Protein AF-A0A3D2EHM9-F1 (afdb_monomer_lite)

Structure (mmCIF, N/CA/C/O backbone):
data_AF-A0A3D2EHM9-F1
#
_entry.id   AF-A0A3D2EHM9-F1
#
loop_
_atom_site.group_PDB
_atom_site.id
_atom_site.type_symbol
_atom_site.label_atom_id
_atom_site.label_alt_id
_atom_site.label_comp_id
_atom_site.label_asym_id
_atom_site.label_entity_id
_atom_site.label_seq_id
_atom_site.pdbx_PDB_ins_code
_atom_site.Cartn_x
_atom_site.Cartn_y
_atom_site.Cartn_z
_atom_site.occupancy
_atom_site.B_iso_or_equiv
_atom_site.auth_seq_id
_atom_site.auth_comp_id
_atom_site.auth_asym_id
_atom_site.auth_atom_id
_atom_site.pdbx_PDB_model_num
ATOM 1 N N . CYS A 1 1 ? -22.428 22.217 33.563 1.00 54.66 1 CYS A N 1
ATOM 2 C CA . CYS A 1 1 ? -22.523 21.219 32.480 1.00 54.66 1 CYS A CA 1
ATOM 3 C C . CYS A 1 1 ? -21.220 21.272 31.697 1.00 54.66 1 CYS A C 1
ATOM 5 O O . CYS A 1 1 ? -20.916 22.341 31.187 1.00 54.66 1 CYS A O 1
ATOM 7 N N . HIS A 1 2 ? -20.438 20.193 31.677 1.00 57.19 2 HIS A N 1
ATOM 8 C CA . HIS A 1 2 ? -19.223 20.067 30.866 1.00 57.19 2 HIS A CA 1
ATOM 9 C C . HIS A 1 2 ? -19.380 18.803 30.024 1.00 57.19 2 HIS A C 1
ATOM 11 O O . HIS A 1 2 ? -19.567 17.723 30.579 1.00 57.19 2 HIS A O 1
ATOM 17 N N . VAL A 1 3 ? -19.381 18.966 28.706 1.00 78.31 3 VAL A N 1
ATOM 18 C CA . VAL A 1 3 ? -19.418 17.874 27.733 1.00 78.31 3 VAL A CA 1
ATOM 19 C C . VAL A 1 3 ? -18.174 18.036 26.877 1.00 78.31 3 VAL A C 1
ATOM 21 O O . VAL A 1 3 ? -17.980 19.098 26.288 1.00 78.31 3 VAL A O 1
ATOM 24 N N . GLU A 1 4 ? -17.342 17.003 26.833 1.00 79.50 4 GLU A N 1
ATOM 25 C CA . GLU A 1 4 ? -16.193 16.926 25.936 1.00 79.50 4 GLU A CA 1
ATOM 26 C C . GLU A 1 4 ? -16.567 16.072 24.728 1.00 79.50 4 GLU A C 1
ATOM 28 O O . GLU A 1 4 ? -17.088 14.964 24.862 1.00 79.50 4 GLU A O 1
ATOM 33 N N . ILE A 1 5 ? -16.333 16.619 23.539 1.00 82.44 5 ILE A N 1
ATOM 34 C CA . ILE A 1 5 ? -16.498 15.924 22.267 1.00 82.44 5 ILE A CA 1
ATOM 35 C C . ILE A 1 5 ? -15.106 15.850 21.650 1.00 82.44 5 ILE A C 1
ATOM 37 O O . ILE A 1 5 ? -14.480 16.883 21.414 1.00 82.44 5 ILE A O 1
ATOM 41 N N . GLU A 1 6 ? -14.615 14.636 21.412 1.00 76.94 6 GLU A N 1
ATOM 42 C CA . GLU A 1 6 ? -13.346 14.421 20.721 1.00 76.94 6 GLU A CA 1
ATOM 43 C C . GLU A 1 6 ? -13.515 14.697 19.225 1.00 76.94 6 GLU A C 1
ATOM 45 O O . GLU A 1 6 ? -14.259 14.010 18.521 1.00 76.94 6 GLU A O 1
ATOM 50 N N . PHE A 1 7 ? -12.797 15.702 18.734 1.00 72.88 7 PHE A N 1
ATOM 51 C CA . PHE A 1 7 ? -12.699 16.021 17.314 1.00 72.88 7 PHE A CA 1
ATOM 52 C C . PHE A 1 7 ? -11.335 15.572 16.782 1.00 72.88 7 PHE A C 1
ATOM 54 O O . PHE A 1 7 ? -10.329 15.670 17.479 1.00 72.88 7 PHE A O 1
ATOM 61 N N . GLY A 1 8 ? -11.293 15.091 15.537 1.00 66.81 8 GLY A N 1
ATOM 62 C CA . GLY A 1 8 ? -10.045 14.689 14.873 1.00 66.81 8 GLY A CA 1
ATOM 63 C C . GLY A 1 8 ? -9.660 13.213 15.022 1.00 66.81 8 GLY A C 1
ATOM 64 O O . GLY A 1 8 ? -8.624 12.814 14.501 1.00 66.81 8 GLY A O 1
ATOM 65 N N . VAL A 1 9 ? -10.490 12.389 15.672 1.00 65.06 9 VAL A N 1
ATOM 66 C CA . VAL A 1 9 ? -10.297 10.931 15.707 1.00 65.06 9 VAL A CA 1
ATOM 67 C C . VAL A 1 9 ? -11.081 10.287 14.567 1.00 65.06 9 VAL A C 1
ATOM 69 O O . VAL A 1 9 ? -12.313 10.249 14.579 1.00 65.06 9 VAL A O 1
ATOM 72 N N . THR A 1 10 ? -10.370 9.761 13.574 1.00 66.25 10 THR A N 1
ATOM 73 C CA . THR A 1 10 ? -10.981 9.038 12.456 1.00 66.25 10 THR A CA 1
ATOM 74 C C . THR A 1 10 ? -11.463 7.668 12.933 1.00 66.25 10 THR A C 1
ATOM 76 O O . THR A 1 10 ? -10.663 6.789 13.243 1.00 66.25 10 THR A O 1
ATOM 79 N N . LYS A 1 11 ? -12.783 7.465 12.987 1.00 68.94 11 LYS A N 1
ATOM 80 C CA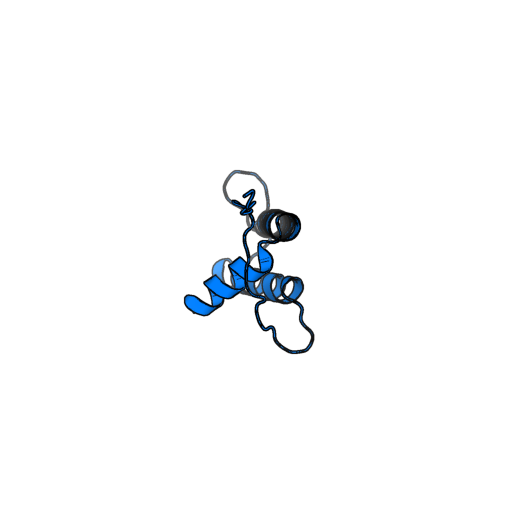 . LYS A 1 11 ? -13.387 6.155 13.275 1.00 68.94 11 LYS A CA 1
ATOM 81 C C . LYS A 1 11 ? -13.629 5.404 11.970 1.00 68.94 11 LYS A C 1
ATOM 83 O O . LYS A 1 11 ? -14.740 5.417 11.446 1.00 68.94 11 LYS A O 1
ATOM 88 N N . LEU A 1 12 ? -12.578 4.800 11.422 1.00 73.75 12 LEU A N 1
ATOM 89 C CA . LEU A 1 12 ? -12.707 3.952 10.237 1.00 73.75 12 LEU A CA 1
ATOM 90 C C . LEU A 1 12 ? -13.340 2.605 10.622 1.00 73.75 12 LEU A C 1
ATOM 92 O O . LEU A 1 12 ? -12.936 2.018 11.632 1.00 73.75 12 LEU A O 1
ATOM 96 N N . PRO A 1 13 ? -14.330 2.109 9.858 1.00 81.19 13 PRO A N 1
ATOM 97 C CA . PRO A 1 13 ? -14.792 0.739 10.013 1.00 81.19 13 PRO A CA 1
ATOM 98 C C . PRO A 1 13 ? -13.676 -0.230 9.606 1.00 81.19 13 PRO A C 1
ATOM 100 O O . PRO A 1 13 ? -12.807 0.106 8.802 1.00 81.19 13 PRO A O 1
ATOM 103 N N . LYS A 1 14 ? -13.699 -1.438 10.172 1.00 83.31 14 LYS A N 1
ATOM 104 C CA . LYS A 1 14 ? -12.799 -2.509 9.736 1.00 83.31 14 LYS A CA 1
ATOM 105 C C . LYS A 1 14 ? -13.262 -3.041 8.386 1.00 83.31 14 LYS A C 1
ATOM 107 O O . LYS A 1 14 ? -14.466 -3.181 8.182 1.00 83.31 14 LYS A O 1
ATOM 112 N N . PHE A 1 15 ? -12.315 -3.342 7.505 1.00 88.00 15 PHE A N 1
ATOM 113 C CA . PHE A 1 15 ? -12.609 -3.999 6.239 1.00 88.00 15 PHE A CA 1
ATOM 114 C C . PHE A 1 15 ? -12.610 -5.521 6.421 1.00 88.00 15 PHE A C 1
ATOM 116 O O . PHE A 1 15 ? -11.707 -6.073 7.057 1.00 88.00 15 PHE A O 1
ATOM 123 N N . ASP A 1 16 ? -13.612 -6.200 5.864 1.00 89.81 16 ASP A N 1
ATOM 124 C CA . ASP A 1 16 ? -13.691 -7.658 5.907 1.00 89.81 16 ASP A CA 1
ATOM 125 C C . ASP A 1 16 ? -12.775 -8.258 4.837 1.00 89.81 16 ASP A C 1
ATOM 127 O O . ASP A 1 16 ? -12.934 -8.015 3.643 1.00 89.81 16 ASP A O 1
ATOM 131 N N . VAL A 1 17 ? -11.793 -9.051 5.267 1.00 91.62 17 VAL A N 1
ATOM 132 C CA . VAL A 1 17 ? -10.815 -9.686 4.374 1.00 91.62 17 VAL A CA 1
ATOM 133 C C . VAL A 1 17 ? -11.060 -11.189 4.232 1.00 91.62 17 VAL A C 1
ATOM 135 O O . VAL A 1 17 ? -11.602 -11.812 5.150 1.00 91.62 17 VAL A O 1
ATOM 138 N N . PRO A 1 18 ? -10.629 -11.805 3.114 1.00 91.69 18 PRO A N 1
ATOM 139 C CA . PRO A 1 18 ? -10.713 -13.250 2.933 1.00 91.69 18 PRO A CA 1
ATOM 140 C C . PRO A 1 18 ? -9.968 -14.037 4.019 1.00 91.69 18 PRO A C 1
ATOM 142 O O . PRO A 1 18 ? -8.992 -13.563 4.608 1.00 91.69 18 PRO A O 1
ATOM 145 N N . GLU A 1 19 ? -10.398 -15.281 4.239 1.00 91.31 19 GLU A N 1
ATOM 146 C CA . GLU A 1 19 ? -9.787 -16.172 5.226 1.00 91.31 19 GLU A CA 1
ATOM 147 C C . GLU A 1 19 ? -8.284 -16.372 4.953 1.00 91.31 19 GLU A C 1
ATOM 149 O O . GLU A 1 19 ? -7.853 -16.555 3.814 1.00 91.31 19 GLU A O 1
ATOM 154 N N . GLY A 1 20 ? -7.473 -16.303 6.013 1.00 90.69 20 GLY A N 1
ATOM 155 C CA . GLY A 1 20 ? -6.010 -16.373 5.926 1.00 90.69 20 GLY A CA 1
ATOM 156 C C . GLY 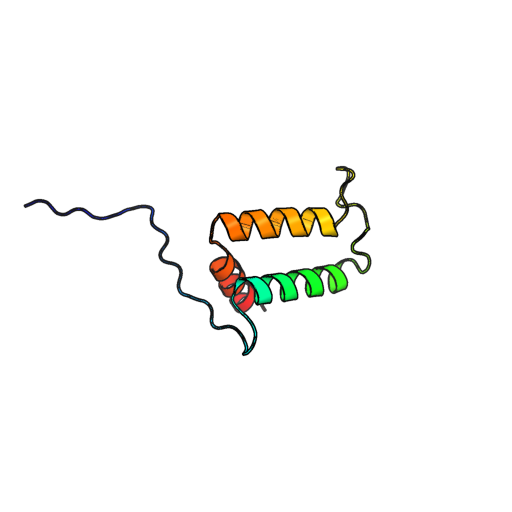A 1 20 ? -5.310 -15.026 5.716 1.00 90.69 20 GLY A C 1
ATOM 157 O O . GLY A 1 20 ? -4.081 -14.972 5.789 1.00 90.69 20 GLY A O 1
ATOM 158 N N . TYR A 1 21 ? -6.059 -13.936 5.530 1.00 92.88 21 TYR A N 1
ATOM 159 C CA . TYR A 1 21 ? -5.511 -12.584 5.455 1.00 92.88 21 TYR A CA 1
ATOM 160 C C . TYR A 1 21 ? -5.892 -11.729 6.667 1.00 92.88 21 TYR A C 1
ATOM 162 O O . TYR A 1 21 ? -6.865 -11.977 7.373 1.00 92.88 21 TYR A O 1
ATOM 170 N N . ASN A 1 22 ? -5.095 -10.691 6.902 1.00 93.38 22 ASN A N 1
ATOM 171 C CA . ASN A 1 22 ? -5.495 -9.514 7.662 1.00 93.38 22 ASN A CA 1
ATOM 172 C C . ASN A 1 22 ? -5.490 -8.310 6.703 1.00 93.38 22 ASN A C 1
ATOM 174 O O . ASN A 1 22 ? -4.951 -8.414 5.599 1.00 93.38 22 ASN A O 1
ATOM 178 N N . SER A 1 23 ? -6.057 -7.167 7.103 1.00 92.88 23 SER A N 1
ATOM 179 C CA . SER A 1 23 ? -6.126 -5.969 6.248 1.00 92.88 23 SER A CA 1
ATOM 180 C C . SER A 1 23 ? -4.767 -5.599 5.644 1.00 92.88 23 SER A C 1
ATOM 182 O O . SER A 1 23 ? -4.666 -5.261 4.468 1.00 92.88 23 SER A O 1
ATOM 184 N N . TRP A 1 24 ? -3.691 -5.735 6.422 1.00 94.12 24 TRP A N 1
ATOM 185 C CA . TRP A 1 24 ? -2.342 -5.419 5.965 1.00 94.12 24 TRP A CA 1
ATOM 186 C C . TRP A 1 24 ? -1.831 -6.395 4.903 1.00 94.12 24 TRP A C 1
ATOM 188 O O . TRP A 1 24 ? -1.363 -5.967 3.847 1.00 94.12 24 TRP A O 1
ATOM 198 N N . THR A 1 25 ? -1.924 -7.700 5.155 1.00 95.50 25 THR A N 1
ATOM 199 C CA . THR A 1 25 ? -1.443 -8.717 4.213 1.00 95.50 25 THR A CA 1
ATOM 200 C C . THR A 1 25 ? -2.290 -8.753 2.950 1.00 95.50 25 THR A C 1
ATOM 202 O O . THR A 1 25 ? -1.755 -9.001 1.870 1.00 95.50 25 THR A O 1
ATOM 205 N N . TYR A 1 26 ? -3.586 -8.453 3.063 1.00 95.88 26 TYR A N 1
ATOM 206 C CA . TYR A 1 26 ? -4.473 -8.343 1.916 1.00 95.88 26 TYR A CA 1
ATOM 207 C C . TYR A 1 26 ? -4.134 -7.125 1.053 1.00 95.88 26 TYR A C 1
ATOM 209 O O . TYR A 1 26 ? -3.920 -7.280 -0.147 1.00 95.88 26 TYR A O 1
ATOM 217 N N . LEU A 1 27 ? -3.971 -5.942 1.661 1.00 96.06 27 LEU A N 1
ATOM 218 C CA . LEU A 1 27 ? -3.557 -4.735 0.940 1.00 96.06 27 LEU A CA 1
ATOM 219 C C . LEU A 1 27 ? -2.215 -4.939 0.224 1.00 96.06 27 LEU A C 1
ATOM 221 O O . LEU A 1 27 ? -2.095 -4.613 -0.953 1.00 96.06 27 LEU A O 1
ATOM 225 N N . ASN A 1 28 ? -1.231 -5.541 0.900 1.00 95.94 28 ASN A N 1
ATOM 226 C CA . ASN A 1 28 ? 0.062 -5.857 0.287 1.00 95.94 28 ASN A CA 1
ATOM 227 C C . ASN A 1 28 ? -0.112 -6.736 -0.948 1.00 95.94 28 ASN A C 1
ATOM 229 O O . ASN A 1 28 ? 0.407 -6.406 -2.010 1.00 95.94 28 ASN A O 1
ATOM 233 N N . LYS A 1 29 ? -0.870 -7.830 -0.826 1.00 95.94 29 LYS A N 1
ATOM 234 C CA . LYS A 1 29 ? -1.135 -8.726 -1.951 1.00 95.94 29 LYS A CA 1
ATOM 235 C C . LYS A 1 29 ? -1.717 -7.967 -3.146 1.00 95.94 29 LYS A C 1
ATOM 237 O O . LYS A 1 29 ? -1.191 -8.098 -4.246 1.00 95.94 29 LYS A O 1
ATOM 242 N N . LEU A 1 30 ? -2.760 -7.168 -2.922 1.00 96.25 30 LEU A N 1
ATOM 243 C CA . LEU A 1 30 ? -3.417 -6.399 -3.981 1.00 96.25 30 LEU A CA 1
ATOM 244 C C . LEU A 1 30 ? -2.457 -5.419 -4.659 1.00 96.25 30 LEU A C 1
ATOM 246 O O . LEU A 1 30 ? -2.433 -5.319 -5.884 1.00 96.25 30 LEU A O 1
ATOM 250 N N . CYS A 1 31 ? -1.638 -4.720 -3.875 1.00 96.56 31 CYS A N 1
ATOM 251 C CA . CYS A 1 31 ? -0.669 -3.772 -4.404 1.00 96.56 31 CYS A CA 1
ATOM 252 C C . CYS A 1 31 ? 0.428 -4.450 -5.231 1.00 96.56 31 CYS A C 1
ATOM 254 O O . CYS A 1 31 ? 0.757 -3.958 -6.307 1.00 96.56 31 CYS A O 1
ATOM 256 N N . TYR A 1 32 ? 0.965 -5.582 -4.772 1.00 95.94 32 TYR A N 1
ATOM 257 C CA . TYR A 1 32 ? 1.977 -6.338 -5.513 1.00 95.94 32 TYR A CA 1
ATOM 258 C C . TYR A 1 32 ? 1.420 -6.955 -6.802 1.00 95.94 32 TYR A C 1
ATOM 260 O O . TYR A 1 32 ? 2.071 -6.894 -7.849 1.00 95.94 32 TYR A O 1
ATOM 268 N N . ASP A 1 33 ? 0.200 -7.493 -6.757 1.00 95.69 33 ASP A N 1
ATOM 269 C CA . ASP A 1 33 ? -0.477 -8.006 -7.949 1.00 95.69 33 ASP A CA 1
ATOM 270 C C . ASP A 1 33 ? -0.722 -6.875 -8.964 1.00 95.69 33 ASP A C 1
ATOM 272 O O . ASP A 1 33 ? -0.374 -7.006 -10.139 1.00 95.69 33 ASP A O 1
ATOM 276 N N . GLY A 1 34 ? -1.235 -5.729 -8.501 1.00 95.12 34 GLY A N 1
ATOM 277 C CA . GLY A 1 34 ? -1.483 -4.556 -9.340 1.00 95.12 34 GLY A CA 1
ATOM 278 C C . GLY A 1 34 ? -0.205 -3.920 -9.896 1.00 95.12 34 GLY A C 1
ATOM 279 O O . GLY A 1 34 ? -0.207 -3.428 -11.025 1.00 95.12 34 GLY A O 1
ATOM 280 N N . LEU A 1 35 ? 0.904 -3.956 -9.148 1.00 95.69 35 LEU A N 1
ATOM 281 C CA . LEU A 1 35 ? 2.216 -3.509 -9.622 1.00 95.69 35 LEU A CA 1
ATOM 282 C C . LEU A 1 35 ? 2.657 -4.340 -10.829 1.00 95.69 35 LEU A C 1
ATOM 284 O O . LEU A 1 35 ? 3.028 -3.796 -11.871 1.00 95.69 35 LEU A O 1
ATOM 288 N N . LYS A 1 36 ? 2.564 -5.665 -10.696 1.00 94.75 36 LYS A N 1
ATOM 289 C CA . LYS A 1 36 ? 2.925 -6.603 -11.755 1.00 94.75 36 LYS A CA 1
ATOM 290 C C . LYS A 1 36 ? 2.020 -6.457 -12.975 1.00 94.75 36 LYS A C 1
ATOM 292 O O . LYS A 1 36 ? 2.519 -6.483 -14.095 1.00 94.75 36 LYS A O 1
ATOM 297 N N . GLU A 1 37 ? 0.719 -6.277 -12.773 1.00 95.38 37 GLU A N 1
ATOM 298 C CA . GLU A 1 37 ? -0.242 -6.083 -13.862 1.00 95.38 37 GLU A CA 1
ATOM 299 C C . GLU A 1 37 ? 0.029 -4.796 -14.657 1.00 95.38 37 GLU A C 1
ATOM 301 O O . GLU A 1 37 ? 0.000 -4.809 -15.886 1.00 95.38 37 GLU A O 1
ATOM 306 N N . ARG A 1 38 ? 0.318 -3.686 -13.968 1.00 94.00 38 ARG A N 1
ATOM 307 C CA . ARG A 1 38 ? 0.467 -2.366 -14.603 1.00 94.00 38 ARG A CA 1
ATOM 308 C C . ARG A 1 38 ? 1.831 -2.146 -15.245 1.00 94.00 38 ARG A C 1
ATOM 310 O O . ARG A 1 38 ? 1.905 -1.467 -16.267 1.00 94.00 38 ARG A O 1
ATOM 317 N N . TYR A 1 39 ? 2.893 -2.674 -14.641 1.00 92.75 39 TYR A N 1
ATOM 318 C CA . TYR A 1 39 ? 4.268 -2.344 -15.026 1.00 92.75 39 TYR A CA 1
ATOM 319 C C . TYR A 1 39 ? 5.080 -3.541 -15.524 1.00 92.75 39 TYR A C 1
ATOM 321 O O . TYR A 1 39 ? 6.064 -3.349 -16.234 1.00 92.75 39 TYR A O 1
ATOM 329 N N . GLY A 1 40 ? 4.686 -4.773 -15.189 1.00 92.00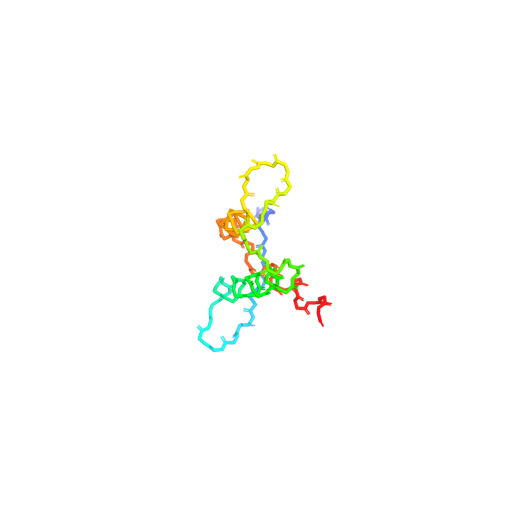 40 GLY A N 1
ATOM 330 C CA . GLY A 1 40 ? 5.369 -6.003 -15.600 1.00 92.00 40 GLY A CA 1
ATOM 331 C C . GLY A 1 40 ? 6.701 -6.274 -14.885 1.00 92.00 40 GLY A C 1
ATOM 332 O O . GLY A 1 40 ? 6.907 -7.392 -14.416 1.00 92.00 40 GLY A O 1
ATOM 333 N N . ASP A 1 41 ? 7.581 -5.273 -14.777 1.00 90.94 41 ASP A N 1
ATOM 334 C CA . ASP A 1 41 ? 8.879 -5.352 -14.093 1.00 90.94 41 ASP A CA 1
ATOM 335 C C . ASP A 1 41 ? 8.913 -4.454 -12.849 1.00 90.94 41 ASP A C 1
ATOM 337 O O . ASP A 1 41 ? 8.924 -3.227 -12.937 1.00 90.94 41 ASP A O 1
ATOM 341 N N . GLU A 1 42 ? 8.966 -5.077 -11.672 1.00 89.50 42 GLU A N 1
ATOM 342 C CA . GLU A 1 42 ? 9.033 -4.387 -10.379 1.00 89.50 42 GLU A CA 1
ATOM 343 C C . GLU A 1 42 ? 10.379 -3.681 -10.124 1.00 89.50 42 GLU A C 1
ATOM 345 O O . GLU A 1 42 ? 10.455 -2.795 -9.272 1.00 89.50 42 GLU A O 1
ATOM 350 N N . ASN A 1 43 ? 11.431 -4.035 -10.871 1.00 92.69 43 ASN A N 1
ATOM 351 C CA . ASN A 1 43 ? 12.759 -3.423 -10.754 1.00 92.69 43 ASN A CA 1
ATOM 352 C C . ASN A 1 43 ? 12.948 -2.234 -11.703 1.00 92.69 43 ASN A C 1
ATOM 354 O O . ASN A 1 43 ? 14.007 -1.603 -11.694 1.00 92.69 43 ASN A O 1
ATOM 358 N N . ALA A 1 44 ? 11.940 -1.911 -12.518 1.00 91.25 44 ALA A N 1
ATOM 359 C CA . ALA A 1 44 ? 11.977 -0.726 -13.357 1.00 91.25 44 ALA A CA 1
ATOM 360 C C . ALA A 1 44 ? 12.096 0.548 -12.494 1.00 91.25 44 ALA A C 1
ATOM 362 O O . ALA A 1 44 ? 11.628 0.575 -11.351 1.00 91.25 44 ALA A O 1
ATOM 363 N N . PRO A 1 45 ? 12.714 1.619 -13.018 1.00 92.62 45 PRO A N 1
ATOM 364 C CA . PRO A 1 45 ? 12.871 2.864 -12.280 1.00 92.62 45 PRO A CA 1
ATOM 365 C C . PRO A 1 45 ? 11.519 3.537 -12.005 1.00 92.62 45 PRO A C 1
ATOM 367 O O . PRO A 1 45 ? 10.702 3.744 -12.905 1.00 92.62 45 PRO A O 1
ATOM 370 N N . ALA A 1 46 ? 11.307 3.940 -10.754 1.00 90.62 46 ALA A N 1
ATOM 371 C CA . ALA A 1 46 ? 10.177 4.737 -10.297 1.00 90.62 46 ALA A CA 1
ATOM 372 C C . ALA A 1 46 ? 10.396 6.226 -10.628 1.00 90.62 46 ALA A C 1
ATOM 374 O O . ALA A 1 46 ? 10.622 7.061 -9.751 1.00 90.62 46 ALA A O 1
ATOM 375 N N . GLY A 1 47 ? 10.342 6.564 -11.916 1.00 86.31 47 GLY A N 1
ATOM 376 C CA . GLY A 1 47 ? 10.639 7.914 -12.401 1.00 86.31 47 GLY A CA 1
ATOM 377 C C . GLY A 1 47 ? 12.135 8.239 -12.341 1.00 86.31 47 GLY A C 1
ATOM 378 O O . GLY A 1 47 ? 12.975 7.374 -12.569 1.00 86.31 47 GLY A O 1
ATOM 379 N N . GLU A 1 48 ? 12.479 9.495 -12.046 1.00 86.56 48 GLU A N 1
ATOM 380 C CA . GLU A 1 48 ? 13.869 9.993 -12.078 1.00 86.56 48 GLU A CA 1
ATOM 381 C C . GLU A 1 48 ? 14.589 9.924 -10.716 1.00 86.56 48 GLU A C 1
ATOM 383 O O . GLU A 1 48 ? 15.695 10.435 -10.563 1.00 86.56 48 GLU A O 1
ATOM 388 N N . THR A 1 49 ? 13.981 9.301 -9.702 1.00 78.75 49 THR A N 1
ATOM 389 C CA . THR A 1 49 ? 14.505 9.290 -8.322 1.00 78.75 49 THR A CA 1
ATOM 390 C C . THR A 1 49 ? 15.635 8.283 -8.094 1.00 78.75 49 THR A C 1
ATOM 392 O O . THR A 1 49 ? 16.283 8.321 -7.050 1.00 78.75 49 THR A O 1
ATOM 395 N N . GLY A 1 50 ? 15.860 7.369 -9.043 1.00 85.06 50 GLY A N 1
ATOM 396 C CA . GLY A 1 50 ? 16.819 6.268 -8.918 1.00 85.06 50 GLY A CA 1
ATOM 397 C C . GLY A 1 50 ? 16.329 5.082 -8.076 1.00 85.06 50 GLY A C 1
ATOM 398 O O . GLY A 1 50 ? 17.072 4.118 -7.928 1.00 85.06 50 GLY A O 1
ATOM 399 N N . GLN A 1 51 ? 15.101 5.130 -7.547 1.00 92.25 51 GLN A N 1
ATOM 400 C CA . GLN A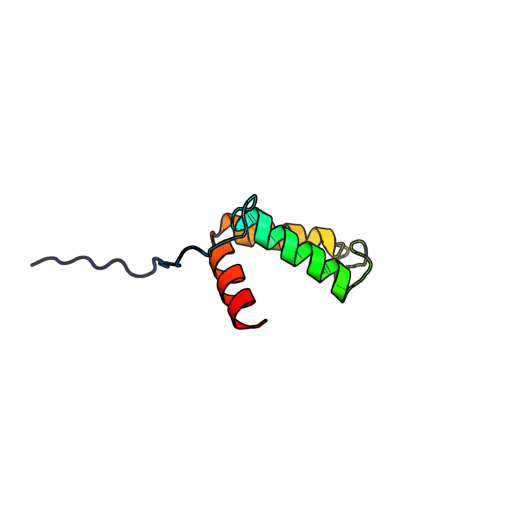 1 51 ? 14.465 4.003 -6.854 1.00 92.25 51 GLN A CA 1
ATOM 401 C C . GLN A 1 51 ? 13.783 3.070 -7.853 1.00 92.25 51 GLN A C 1
ATOM 403 O O . GLN A 1 51 ? 13.320 3.511 -8.904 1.00 92.25 51 GLN A O 1
ATOM 408 N N . THR A 1 52 ? 13.659 1.797 -7.504 1.00 95.31 5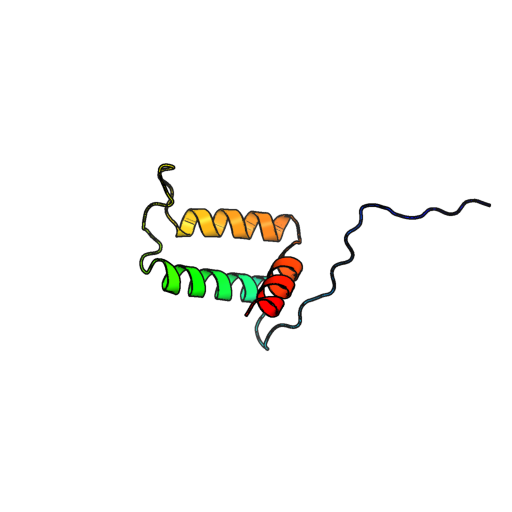2 THR A N 1
ATOM 409 C CA . THR A 1 52 ? 12.813 0.842 -8.228 1.00 95.31 52 THR A CA 1
ATOM 410 C C . THR A 1 52 ? 11.334 1.032 -7.879 1.00 95.31 52 THR A C 1
ATOM 412 O O . THR A 1 52 ? 10.983 1.558 -6.818 1.00 95.31 52 THR A O 1
ATOM 415 N N . LEU A 1 53 ? 10.439 0.584 -8.763 1.00 95.12 53 LEU A N 1
ATOM 416 C CA . LEU A 1 53 ? 8.995 0.565 -8.513 1.00 95.12 53 LEU A CA 1
ATOM 417 C C . LEU A 1 53 ? 8.642 -0.209 -7.236 1.00 95.12 53 LEU A C 1
ATOM 419 O O . LEU A 1 53 ? 7.795 0.237 -6.462 1.00 95.12 53 LEU A O 1
ATOM 423 N N . LYS A 1 54 ? 9.332 -1.324 -6.985 1.00 95.12 54 LYS A N 1
ATOM 424 C CA . LYS A 1 54 ? 9.199 -2.114 -5.759 1.00 95.12 54 LYS A CA 1
ATOM 425 C C . LYS A 1 54 ? 9.560 -1.328 -4.503 1.00 95.12 54 LYS A C 1
ATOM 427 O O . LYS A 1 54 ? 8.752 -1.246 -3.587 1.00 95.12 54 LYS A O 1
ATOM 432 N N . GLU A 1 55 ? 10.745 -0.719 -4.469 1.00 95.75 55 GLU A N 1
ATOM 433 C CA . GLU A 1 55 ? 11.199 0.063 -3.308 1.00 95.75 55 GLU A CA 1
ATOM 434 C C . GLU A 1 55 ? 10.251 1.220 -3.009 1.00 95.75 55 GLU A C 1
ATOM 436 O O . GLU A 1 55 ? 9.978 1.536 -1.849 1.00 95.75 55 GLU A O 1
ATOM 441 N N . ARG A 1 56 ? 9.724 1.847 -4.065 1.00 95.69 56 ARG A N 1
ATOM 442 C CA . ARG A 1 56 ? 8.737 2.906 -3.917 1.00 95.69 56 ARG A CA 1
ATOM 443 C C . ARG A 1 56 ? 7.436 2.380 -3.311 1.00 95.69 56 ARG A C 1
ATOM 445 O O . ARG A 1 56 ? 6.910 3.012 -2.397 1.00 95.69 56 ARG A O 1
ATOM 452 N N . LEU A 1 57 ? 6.941 1.241 -3.793 1.00 96.25 57 LEU A N 1
ATOM 453 C CA . LEU A 1 57 ? 5.732 0.623 -3.259 1.00 96.25 57 LEU A CA 1
ATOM 454 C C . LEU A 1 57 ? 5.900 0.230 -1.784 1.00 96.25 57 LEU A C 1
ATOM 456 O O . LEU A 1 57 ? 5.036 0.542 -0.968 1.00 96.25 57 LEU A O 1
ATOM 460 N N . ASP A 1 58 ? 7.021 -0.397 -1.431 1.00 96.19 58 ASP A N 1
ATOM 461 C CA . ASP A 1 58 ? 7.314 -0.812 -0.055 1.00 96.19 58 ASP A CA 1
ATOM 462 C C . ASP A 1 58 ? 7.366 0.379 0.906 1.00 96.19 58 ASP A C 1
ATOM 464 O O . ASP A 1 58 ? 6.826 0.318 2.015 1.00 96.19 58 ASP A O 1
ATOM 468 N N . TYR A 1 59 ? 7.969 1.489 0.471 1.00 95.75 59 TYR A N 1
ATOM 469 C CA . TYR A 1 59 ? 7.986 2.731 1.239 1.00 95.75 59 TYR A CA 1
ATOM 470 C C . TYR A 1 59 ? 6.569 3.264 1.495 1.00 95.75 59 TYR A C 1
ATOM 472 O O . TYR A 1 59 ? 6.220 3.569 2.636 1.00 95.75 59 TYR A O 1
ATOM 480 N N . GLU A 1 60 ? 5.733 3.347 0.458 1.00 95.88 60 GLU A N 1
ATOM 481 C CA . GLU A 1 60 ? 4.360 3.844 0.591 1.00 95.88 60 GLU A CA 1
ATOM 482 C C . GLU A 1 60 ? 3.502 2.937 1.477 1.00 95.88 60 GLU A C 1
ATOM 484 O O . GLU A 1 60 ? 2.813 3.424 2.376 1.00 95.88 60 GLU A O 1
ATOM 489 N N . LEU A 1 61 ? 3.593 1.619 1.289 1.00 96.75 61 LEU A N 1
ATOM 490 C CA . LEU A 1 61 ? 2.884 0.642 2.109 1.00 96.75 61 LEU A CA 1
ATOM 491 C C . LEU A 1 61 ? 3.281 0.757 3.585 1.00 96.75 61 LEU A C 1
ATOM 493 O O . LEU A 1 61 ? 2.409 0.747 4.455 1.00 96.75 61 LEU A O 1
ATOM 497 N N . ASN A 1 62 ? 4.570 0.933 3.886 1.00 96.31 62 ASN A N 1
ATOM 498 C CA . ASN A 1 62 ? 5.037 1.123 5.260 1.00 96.31 62 ASN A CA 1
ATOM 499 C C . ASN A 1 62 ? 4.455 2.395 5.905 1.00 96.31 62 ASN A C 1
ATOM 501 O O . ASN A 1 62 ? 4.011 2.362 7.058 1.00 96.31 62 ASN A O 1
ATOM 505 N N . VAL A 1 63 ? 4.398 3.501 5.157 1.00 95.69 63 VAL A N 1
ATOM 506 C CA . VAL A 1 63 ? 3.784 4.753 5.626 1.00 95.69 63 VAL A CA 1
ATOM 507 C C . VAL A 1 63 ? 2.289 4.556 5.893 1.00 95.69 63 VAL A C 1
ATOM 509 O O . VAL A 1 63 ? 1.803 4.949 6.954 1.00 95.69 63 VAL A O 1
ATOM 512 N N . ILE A 1 64 ? 1.561 3.895 4.986 1.00 94.75 64 ILE A N 1
ATOM 513 C CA . ILE A 1 64 ? 0.128 3.594 5.151 1.00 94.75 64 ILE A CA 1
ATOM 514 C C . ILE A 1 64 ? -0.110 2.742 6.404 1.00 94.75 64 ILE A C 1
ATOM 516 O O . ILE A 1 64 ? -1.031 3.026 7.177 1.00 94.75 64 ILE A O 1
ATOM 520 N N . GLN A 1 65 ? 0.732 1.729 6.630 1.00 93.56 65 GLN A N 1
ATOM 521 C CA . GLN A 1 65 ? 0.654 0.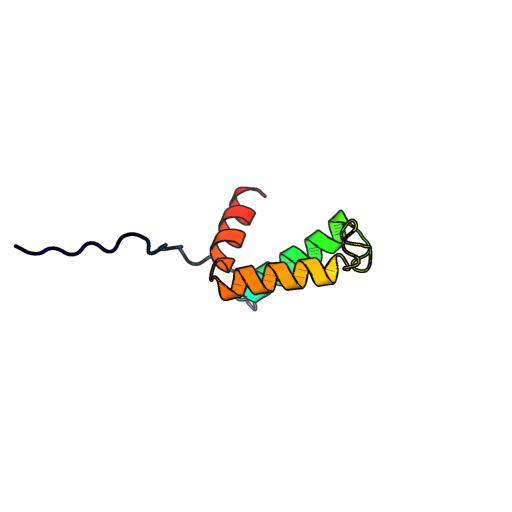868 7.807 1.00 93.56 65 GLN A CA 1
ATOM 522 C C . GLN A 1 65 ? 0.882 1.647 9.099 1.00 93.56 65 GLN A C 1
ATOM 524 O O . GLN A 1 65 ? 0.090 1.538 10.032 1.00 93.56 65 GLN A O 1
ATOM 529 N N . THR A 1 66 ? 1.946 2.450 9.138 1.00 92.00 66 THR A N 1
ATOM 530 C CA . THR A 1 66 ? 2.349 3.219 10.323 1.00 92.00 66 THR A CA 1
ATOM 531 C C . THR A 1 66 ? 1.286 4.240 10.714 1.00 92.00 66 THR A C 1
ATOM 533 O O . THR A 1 66 ? 1.031 4.460 11.895 1.00 92.00 66 THR A O 1
ATOM 536 N N . MET A 1 67 ? 0.626 4.831 9.721 1.00 90.31 67 MET A N 1
ATOM 537 C CA . MET A 1 67 ? -0.440 5.803 9.936 1.00 90.31 67 MET A CA 1
ATOM 538 C C . MET A 1 67 ? -1.804 5.163 10.246 1.00 90.31 67 MET A C 1
ATOM 540 O O . MET A 1 67 ? -2.738 5.879 10.598 1.00 90.31 67 MET A O 1
ATOM 544 N N . GLY A 1 68 ? -1.944 3.837 10.121 1.00 88.81 68 GLY A N 1
ATOM 545 C CA . GLY A 1 68 ? -3.199 3.129 10.386 1.00 88.81 68 GLY A CA 1
ATOM 546 C C . GLY A 1 68 ? -4.269 3.309 9.303 1.00 88.81 68 GLY A C 1
ATOM 547 O O . GLY A 1 68 ? -5.452 3.135 9.582 1.00 88.81 68 GLY A O 1
ATOM 548 N N . TYR A 1 69 ? -3.880 3.639 8.067 1.00 91.44 69 TYR A N 1
ATOM 549 C CA . TYR A 1 69 ? -4.815 3.868 6.952 1.00 91.44 69 TYR A CA 1
ATOM 550 C C . TYR A 1 69 ? -5.077 2.628 6.088 1.00 91.44 69 TYR A C 1
ATOM 552 O O . TYR A 1 69 ? -5.710 2.730 5.042 1.00 91.44 69 TYR A O 1
ATOM 560 N N . VAL A 1 70 ? -4.622 1.448 6.509 1.00 93.50 70 VAL A N 1
ATOM 561 C CA . VAL A 1 70 ? -4.747 0.203 5.732 1.00 93.50 70 VAL A CA 1
ATOM 562 C C . VAL A 1 70 ? -6.203 -0.094 5.356 1.00 93.50 70 VAL A C 1
ATOM 564 O O . VAL A 1 70 ? -6.502 -0.289 4.181 1.00 93.50 70 VAL A O 1
ATOM 567 N N . ASP A 1 71 ? -7.117 -0.069 6.331 1.00 92.31 71 ASP A N 1
ATOM 568 C CA . ASP A 1 71 ? -8.538 -0.347 6.087 1.00 92.31 71 ASP A CA 1
ATOM 569 C C . ASP A 1 71 ? -9.187 0.715 5.186 1.00 92.31 71 ASP A C 1
ATOM 571 O O . ASP A 1 71 ? -10.019 0.382 4.349 1.00 92.31 71 ASP A O 1
ATOM 575 N N . TYR A 1 72 ? -8.766 1.983 5.284 1.00 92.25 72 TYR A N 1
ATOM 576 C CA . TYR A 1 72 ? -9.255 3.046 4.398 1.00 92.25 72 TYR A CA 1
ATOM 577 C C . TYR A 1 72 ? -8.937 2.748 2.928 1.00 92.25 72 TYR A C 1
ATOM 579 O O . TYR A 1 72 ? -9.817 2.866 2.077 1.00 92.25 72 TYR A O 1
ATOM 587 N N . PHE A 1 73 ? -7.706 2.323 2.629 1.00 93.88 73 PHE A N 1
ATOM 588 C CA . PHE A 1 73 ? -7.320 1.967 1.263 1.00 93.88 73 PHE A CA 1
ATOM 589 C C . PHE A 1 73 ? -8.119 0.774 0.732 1.00 93.88 73 PHE A C 1
ATOM 591 O O . PHE A 1 73 ? -8.524 0.803 -0.426 1.00 93.88 73 PHE A O 1
ATOM 598 N N . LEU A 1 74 ? -8.394 -0.232 1.568 1.00 93.88 74 LEU A N 1
ATOM 599 C CA . LEU A 1 74 ? -9.212 -1.381 1.173 1.00 93.88 74 LEU A CA 1
ATOM 600 C C . LEU A 1 74 ? -10.671 -1.001 0.899 1.00 93.88 74 LEU A C 1
ATOM 602 O O . LEU A 1 74 ? -11.210 -1.409 -0.122 1.00 93.88 74 LEU A O 1
ATOM 606 N N . ILE A 1 75 ? -11.282 -0.170 1.749 1.00 92.44 75 ILE A N 1
ATOM 607 C CA . ILE A 1 75 ? -12.660 0.312 1.551 1.00 92.44 75 ILE A CA 1
ATOM 608 C C . ILE A 1 75 ? -12.778 1.097 0.240 1.00 92.44 75 ILE A C 1
ATOM 610 O O . ILE A 1 75 ? -13.716 0.901 -0.527 1.00 92.44 75 ILE A O 1
ATOM 614 N N . VAL A 1 76 ? -11.830 2.001 -0.025 1.00 93.31 76 VAL A N 1
ATOM 615 C CA . VAL A 1 76 ? -11.837 2.803 -1.258 1.00 93.31 76 VAL A CA 1
ATOM 616 C C . VAL A 1 76 ? -11.586 1.926 -2.484 1.00 93.31 76 VAL A C 1
ATOM 618 O O . VAL A 1 76 ? -12.221 2.129 -3.515 1.00 93.31 76 VAL A O 1
ATOM 621 N N . TRP A 1 77 ? -10.677 0.957 -2.379 1.00 94.06 77 TRP A N 1
ATOM 622 C CA . TRP A 1 77 ? -10.402 0.000 -3.447 1.00 94.06 77 TRP A CA 1
ATOM 623 C C . TRP A 1 77 ? -11.636 -0.849 -3.784 1.00 94.06 77 TRP A C 1
ATOM 625 O O . TRP A 1 77 ? -11.959 -0.975 -4.961 1.00 94.06 77 TRP A O 1
ATOM 635 N N . ASP A 1 78 ? -12.353 -1.359 -2.783 1.00 91.25 78 ASP A N 1
ATOM 636 C CA . ASP A 1 78 ? -13.591 -2.132 -2.960 1.00 91.25 78 ASP A CA 1
ATOM 637 C C . ASP A 1 78 ? -14.715 -1.301 -3.594 1.00 91.25 78 ASP A C 1
ATOM 639 O O . ASP A 1 78 ? -15.454 -1.787 -4.437 1.00 91.25 78 ASP A O 1
ATOM 643 N N . PHE A 1 79 ? -14.807 -0.010 -3.262 1.00 89.06 79 PHE A N 1
ATOM 644 C CA . PHE A 1 79 ? -15.812 0.872 -3.858 1.00 89.06 79 PHE A CA 1
ATOM 645 C C . PHE A 1 79 ? -15.576 1.170 -5.351 1.00 89.06 79 PHE A C 1
ATOM 647 O O . PHE A 1 79 ? -16.521 1.503 -6.067 1.00 89.06 79 PHE A O 1
ATOM 654 N N . ILE A 1 80 ? -14.323 1.135 -5.814 1.00 90.56 80 ILE A N 1
ATOM 655 C CA . ILE A 1 80 ? -13.952 1.528 -7.184 1.00 90.56 80 ILE A CA 1
ATOM 656 C C . ILE A 1 80 ? -13.966 0.344 -8.166 1.00 90.56 80 ILE A C 1
ATOM 658 O O . ILE A 1 80 ? -14.203 0.577 -9.354 1.00 90.56 80 ILE A O 1
ATOM 662 N N . ASN A 1 81 ? -13.672 -0.878 -7.707 1.00 78.88 81 ASN A N 1
ATOM 663 C CA . ASN A 1 81 ? -13.549 -2.071 -8.563 1.00 78.88 81 ASN A CA 1
ATOM 664 C C . ASN A 1 81 ? -14.861 -2.846 -8.702 1.00 78.88 81 ASN A C 1
ATOM 666 O O . ASN A 1 81 ? -15.021 -3.491 -9.764 1.00 78.88 81 ASN A O 1
#

Secondary structure (DSSP, 8-state):
-------S---PPPPP--TT--HHHHHHHHHHHHHHHHHS-TTSB-TTSS-BHHHHHHHHHHHHHHHT-HHHHHHHHHHH-

Foldseek 3Di:
DDDDDDDDDDPDDADDDDPPDHLLRRLVVVLVVVCCVPPVDQQDDPPPPRGGNVVVSVVVSVVCVVVVCSRVVVVVVVVPD

Sequence (81 aa):
CHVEIEFGVTKLPKFDVPEGYNSWTYLNKLCYDGLKERYGDENAPAGETGQTLKERLDYELNVIQTMGYVDYFLIVWDFIN

Radius of gyration: 16.59 Å; chains: 1; bounding box: 39×38×48 Å

pLDDT: mean 89.13, std 9.27, range [54.66, 96.75]